Protein AF-A0A2H0UAJ1-F1 (afdb_monomer)

Secondary structure (DSSP, 8-state):
-HHHHHHHHTT-HHHHHHHHHHHHHHIIIIIHHHHHHHS------HHHHHHHHHHHHHHHHHHHHHHHHSSS--HHHHHHHHHHHHHHHHHHHHHHHHT--

Sequence (101 aa):
MYFAIASARRGDTNLIMGNIIGAVILPATFVLGLVALIHPIHVNGSQFLVGSRIFLLAAGALFFIFSATSRRIGRVEAVILMLVYVAFLAFAYLTAESGGL

Structure (mmCIF, N/CA/C/O backbone):
data_AF-A0A2H0UAJ1-F1
#
_entry.id   AF-A0A2H0UAJ1-F1
#
loop_
_atom_site.group_PDB
_atom_site.id
_atom_site.type_symbol
_atom_site.label_atom_id
_atom_site.label_alt_id
_atom_site.label_comp_id
_atom_site.label_asym_id
_atom_site.label_entity_id
_atom_site.label_seq_id
_atom_site.pdbx_PDB_ins_code
_atom_site.Cartn_x
_atom_site.Cartn_y
_atom_site.Cartn_z
_atom_site.occupancy
_atom_site.B_iso_or_equiv
_atom_site.auth_seq_id
_atom_site.auth_comp_id
_atom_site.auth_asym_id
_atom_site.auth_atom_id
_atom_site.pdbx_PDB_model_num
ATOM 1 N N . MET A 1 1 ? -7.602 -13.024 1.599 1.00 68.69 1 MET A N 1
ATOM 2 C CA . MET A 1 1 ? -8.640 -12.402 2.457 1.00 68.69 1 MET A CA 1
ATOM 3 C C . MET A 1 1 ? -9.302 -13.396 3.419 1.00 68.69 1 MET A C 1
ATOM 5 O O . MET A 1 1 ? -9.421 -13.071 4.591 1.00 68.69 1 MET A O 1
ATOM 9 N N . TYR A 1 2 ? -9.670 -14.608 2.973 1.00 79.50 2 TYR A N 1
ATOM 10 C CA . TYR A 1 2 ? -10.273 -15.652 3.825 1.00 79.50 2 TYR A CA 1
ATOM 11 C C . TYR A 1 2 ? -9.488 -15.931 5.120 1.00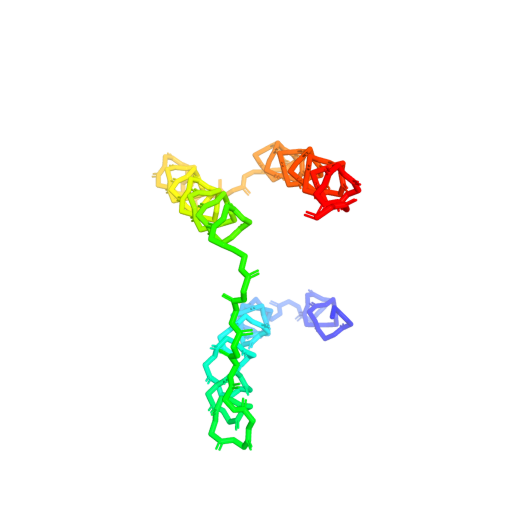 79.50 2 TYR A C 1
ATOM 13 O O . TYR A 1 2 ? -10.066 -15.880 6.200 1.00 79.50 2 TYR A O 1
ATOM 21 N N . PHE A 1 3 ? -8.165 -16.121 5.029 1.00 79.94 3 PHE A N 1
ATOM 22 C CA . PHE A 1 3 ? -7.304 -16.339 6.200 1.00 79.94 3 PHE A CA 1
ATOM 23 C C . PHE A 1 3 ? -7.340 -15.179 7.203 1.00 79.94 3 PHE A C 1
ATOM 25 O O . PHE A 1 3 ? -7.520 -15.419 8.388 1.00 79.94 3 PHE A O 1
ATOM 32 N N . ALA A 1 4 ? -7.260 -13.924 6.746 1.00 76.81 4 ALA A N 1
ATOM 33 C CA . ALA A 1 4 ? -7.364 -12.762 7.633 1.00 76.81 4 ALA A CA 1
ATOM 34 C C . ALA A 1 4 ? -8.712 -12.712 8.373 1.00 76.81 4 ALA A C 1
ATOM 36 O O . ALA A 1 4 ? -8.746 -12.429 9.566 1.00 76.81 4 ALA A O 1
ATOM 37 N N . ILE A 1 5 ? -9.816 -13.027 7.684 1.00 79.19 5 ILE A N 1
ATOM 38 C CA . ILE A 1 5 ? -11.166 -13.045 8.271 1.00 79.19 5 ILE A CA 1
ATOM 39 C C . ILE A 1 5 ? -11.312 -14.206 9.264 1.00 79.19 5 ILE A C 1
ATOM 41 O O . ILE A 1 5 ? -11.878 -14.032 10.343 1.00 79.19 5 ILE A O 1
ATOM 45 N N . ALA A 1 6 ? -10.785 -15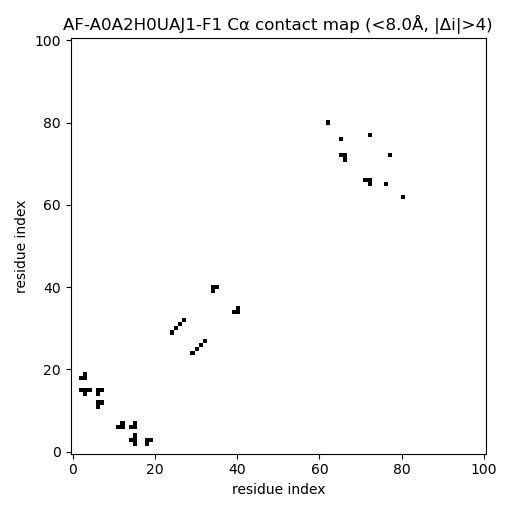.384 8.929 1.00 82.06 6 ALA A N 1
ATOM 46 C CA . ALA A 1 6 ? -10.797 -16.550 9.806 1.00 82.06 6 ALA A CA 1
ATOM 47 C C . ALA A 1 6 ? -9.980 -16.312 11.090 1.00 82.06 6 ALA A C 1
ATOM 49 O O . ALA A 1 6 ? -10.450 -16.651 12.176 1.00 82.06 6 ALA A O 1
ATOM 50 N N . SER A 1 7 ? -8.811 -15.675 10.989 1.00 79.56 7 SER A N 1
ATOM 51 C CA . SER A 1 7 ? -7.969 -15.305 12.136 1.00 79.56 7 SER A CA 1
ATOM 52 C C . SER A 1 7 ? -8.574 -14.173 12.970 1.00 79.56 7 SER A C 1
ATOM 54 O O . SER A 1 7 ? -8.496 -14.206 14.195 1.00 79.56 7 SER A O 1
ATOM 56 N N . ALA A 1 8 ? -9.266 -13.218 12.335 1.00 79.12 8 ALA A N 1
ATOM 57 C CA . ALA A 1 8 ? -10.033 -12.182 13.031 1.00 79.12 8 ALA A CA 1
ATOM 58 C C . ALA A 1 8 ? -11.156 -12.770 13.889 1.00 79.12 8 ALA A C 1
ATOM 60 O O . ALA A 1 8 ? -11.348 -12.350 15.028 1.00 79.12 8 ALA A O 1
ATOM 61 N N . ARG A 1 9 ? -11.856 -13.790 13.378 1.00 77.88 9 ARG A N 1
ATOM 62 C CA . ARG A 1 9 ? -12.888 -14.516 14.137 1.00 77.88 9 ARG A CA 1
ATOM 63 C C . ARG A 1 9 ? -12.331 -15.311 15.319 1.00 77.88 9 ARG A C 1
ATOM 65 O O . ARG A 1 9 ? -13.084 -15.610 16.236 1.00 77.88 9 ARG A O 1
ATOM 72 N N . ARG A 1 10 ? -11.038 -15.647 15.298 1.00 81.00 10 ARG A N 1
ATOM 73 C CA . ARG A 1 10 ? -10.334 -16.338 16.390 1.00 81.00 10 ARG A CA 1
ATOM 74 C C . ARG A 1 10 ? -9.711 -15.380 17.413 1.00 81.00 10 ARG A C 1
ATOM 76 O O . ARG A 1 10 ? -9.232 -15.840 18.437 1.00 81.00 10 ARG A O 1
ATOM 83 N N . GLY A 1 11 ? -9.743 -14.066 17.164 1.00 77.69 11 GLY A N 1
ATOM 84 C CA . GLY A 1 11 ? -9.141 -13.052 18.041 1.00 77.69 11 GLY A CA 1
ATOM 85 C C . GLY A 1 11 ? -7.617 -12.917 17.907 1.00 77.69 11 GLY A C 1
ATOM 86 O O . GLY A 1 11 ? -7.009 -12.094 18.593 1.00 77.69 11 GLY A O 1
ATOM 87 N N . ASP A 1 12 ? -6.995 -13.662 16.991 1.00 80.69 12 ASP A N 1
ATOM 88 C CA . ASP A 1 12 ? -5.541 -13.717 16.828 1.00 80.69 12 ASP A CA 1
ATOM 89 C C . ASP A 1 12 ? -5.024 -12.548 15.982 1.00 80.69 12 ASP A C 1
ATOM 91 O O . ASP A 1 12 ? -4.680 -12.688 14.804 1.00 80.69 12 ASP A O 1
ATOM 95 N N . THR A 1 13 ? -4.938 -11.368 16.601 1.00 77.38 13 THR A N 1
ATOM 96 C CA . THR A 1 13 ? -4.469 -10.131 15.946 1.00 77.38 13 THR A CA 1
ATOM 97 C C . THR A 1 13 ? -3.076 -10.285 15.323 1.00 77.38 13 THR A C 1
ATOM 99 O O . THR A 1 13 ? -2.836 -9.795 14.220 1.00 77.38 13 THR A O 1
ATOM 102 N N . ASN A 1 14 ? -2.178 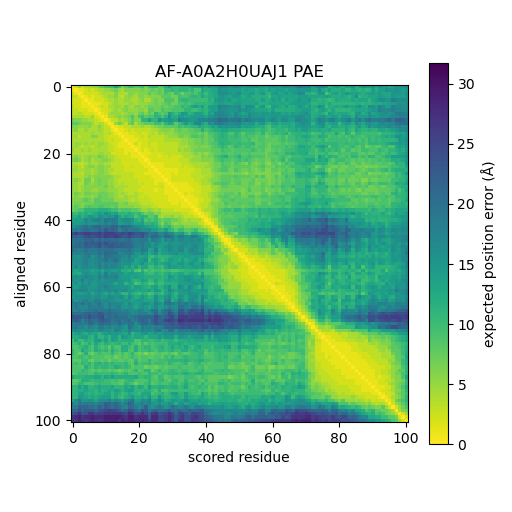-11.040 15.964 1.00 80.56 14 ASN A N 1
ATOM 103 C CA . ASN A 1 14 ? -0.828 -11.300 15.450 1.00 80.56 14 ASN A CA 1
ATOM 104 C C . ASN A 1 14 ? -0.846 -12.062 14.115 1.00 80.56 14 ASN A C 1
ATOM 106 O O . ASN A 1 14 ? -0.064 -11.760 13.213 1.00 80.56 14 ASN A O 1
ATOM 110 N N . LEU A 1 15 ? -1.770 -13.014 13.959 1.00 81.94 15 LEU A N 1
ATOM 111 C CA . LEU A 1 15 ? -1.893 -13.823 12.748 1.00 81.94 15 LEU A CA 1
ATOM 112 C C . LEU A 1 15 ? -2.506 -13.014 11.594 1.00 81.94 15 LEU A C 1
ATOM 114 O O . LEU A 1 15 ? -2.114 -13.172 10.438 1.00 81.94 15 LEU A O 1
ATOM 118 N N . ILE A 1 16 ? -3.427 -12.098 11.910 1.00 81.56 16 ILE A N 1
ATOM 119 C CA . ILE A 1 16 ? -3.980 -11.133 10.948 1.00 81.56 16 ILE A CA 1
ATOM 120 C C . ILE A 1 16 ? -2.869 -10.216 10.433 1.00 81.56 16 ILE A C 1
ATOM 122 O O . ILE A 1 16 ? -2.731 -10.048 9.220 1.00 81.56 16 ILE A O 1
ATOM 126 N N . MET A 1 17 ? -2.055 -9.669 11.343 1.00 79.31 17 MET A N 1
ATOM 127 C CA . MET A 1 17 ? -0.946 -8.778 10.999 1.00 79.31 17 MET A CA 1
ATOM 128 C C . MET A 1 17 ? 0.072 -9.493 10.104 1.00 79.31 17 MET A C 1
ATOM 130 O O . MET A 1 17 ? 0.432 -8.974 9.049 1.00 79.31 17 MET A O 1
ATOM 134 N N . GLY A 1 18 ? 0.463 -10.720 10.471 1.00 82.94 18 GLY A N 1
ATOM 135 C CA . GLY A 1 18 ? 1.378 -11.545 9.680 1.00 82.94 18 GLY A CA 1
ATOM 136 C C . GLY A 1 18 ? 0.845 -11.854 8.279 1.00 82.94 18 GLY A C 1
ATOM 137 O O . GLY A 1 18 ? 1.583 -11.742 7.303 1.00 82.94 18 GLY A O 1
ATOM 138 N N . ASN A 1 19 ? -0.451 -12.158 8.150 1.00 86.44 19 ASN A N 1
ATOM 139 C CA . ASN A 1 19 ? -1.069 -12.400 6.846 1.00 86.44 19 ASN A CA 1
ATOM 140 C C . ASN A 1 19 ? -1.120 -11.133 5.970 1.00 86.44 19 ASN A C 1
ATOM 142 O O . ASN A 1 19 ? -0.888 -11.218 4.766 1.00 86.44 19 ASN A O 1
ATOM 146 N N . ILE A 1 20 ? -1.430 -9.966 6.546 1.00 83.25 20 ILE A N 1
ATOM 147 C CA . ILE A 1 20 ? -1.475 -8.696 5.799 1.00 83.25 20 ILE A CA 1
ATOM 148 C C . ILE A 1 20 ? -0.073 -8.306 5.323 1.00 83.25 20 ILE A C 1
ATOM 150 O O . ILE A 1 20 ? 0.111 -7.998 4.147 1.00 83.25 20 ILE A O 1
ATOM 154 N N . ILE A 1 21 ? 0.917 -8.367 6.214 1.00 84.38 21 ILE A N 1
ATOM 155 C CA . ILE A 1 21 ? 2.305 -8.017 5.896 1.00 84.38 21 ILE A CA 1
ATOM 156 C C . ILE A 1 21 ? 2.880 -8.998 4.865 1.00 84.38 21 ILE A C 1
ATOM 158 O O . ILE A 1 21 ? 3.469 -8.577 3.868 1.00 84.38 21 ILE A O 1
ATOM 162 N N . GLY A 1 22 ? 2.662 -10.304 5.053 1.00 83.25 22 GLY A N 1
ATOM 163 C CA . GLY A 1 22 ? 3.150 -11.342 4.143 1.00 83.25 22 GLY A CA 1
ATOM 164 C C . GLY A 1 22 ? 2.572 -11.234 2.732 1.00 83.25 22 GLY A C 1
ATOM 165 O O . GLY A 1 22 ? 3.302 -11.423 1.760 1.00 83.25 22 GLY A O 1
ATOM 166 N N . ALA A 1 23 ? 1.296 -10.851 2.606 1.00 84.06 23 ALA A N 1
ATOM 167 C CA . ALA A 1 23 ? 0.639 -10.650 1.314 1.00 84.06 23 ALA A CA 1
ATOM 168 C C . ALA A 1 23 ? 1.231 -9.490 0.492 1.00 84.06 23 ALA A C 1
ATOM 170 O O . ALA A 1 23 ? 1.031 -9.452 -0.718 1.00 84.06 23 ALA A O 1
ATOM 171 N N . VAL A 1 24 ? 1.962 -8.567 1.126 1.00 85.31 24 VAL A N 1
ATOM 172 C CA . VAL A 1 24 ? 2.634 -7.448 0.448 1.00 85.31 24 VAL A CA 1
ATOM 173 C C . VAL A 1 24 ? 4.117 -7.747 0.243 1.00 85.31 24 VAL A C 1
ATOM 175 O O . VAL A 1 24 ? 4.625 -7.601 -0.868 1.00 85.31 24 VAL A O 1
ATOM 178 N N . ILE A 1 25 ? 4.816 -8.201 1.289 1.00 87.25 25 ILE A N 1
ATOM 179 C CA . ILE A 1 25 ? 6.271 -8.391 1.242 1.00 87.25 25 ILE A CA 1
ATOM 180 C C . ILE A 1 25 ? 6.655 -9.542 0.308 1.00 87.25 25 ILE A C 1
ATOM 182 O O . ILE A 1 25 ? 7.558 -9.361 -0.508 1.00 87.25 25 ILE A O 1
ATOM 186 N N . LEU A 1 26 ? 5.988 -10.704 0.378 1.00 91.06 26 LEU A N 1
ATOM 187 C CA . LEU A 1 26 ? 6.385 -11.866 -0.431 1.00 91.06 26 LEU A CA 1
ATOM 188 C C . LEU A 1 26 ? 6.247 -11.625 -1.941 1.00 91.06 26 LEU A C 1
ATOM 190 O O . LEU A 1 26 ? 7.207 -11.909 -2.659 1.00 91.06 26 LEU A O 1
ATOM 194 N N . PRO A 1 27 ? 5.130 -11.081 -2.462 1.00 87.88 27 PRO A N 1
ATOM 195 C CA . PRO A 1 27 ? 5.036 -10.808 -3.890 1.00 87.88 27 PRO A CA 1
ATOM 196 C C . PRO A 1 27 ? 6.007 -9.718 -4.352 1.00 87.88 27 PRO A C 1
ATOM 198 O O . PRO A 1 27 ? 6.597 -9.850 -5.421 1.00 87.88 27 PRO A O 1
ATOM 201 N N . ALA A 1 28 ? 6.211 -8.676 -3.537 1.00 84.38 28 ALA A N 1
ATOM 202 C CA . ALA A 1 28 ? 7.091 -7.556 -3.868 1.00 84.38 28 ALA A CA 1
ATOM 203 C C . ALA A 1 28 ? 8.580 -7.933 -3.905 1.00 84.38 28 ALA A C 1
ATOM 205 O O . ALA A 1 28 ? 9.336 -7.353 -4.679 1.00 84.38 28 ALA A O 1
ATOM 206 N N . THR A 1 29 ? 9.005 -8.886 -3.071 1.00 87.31 29 THR A N 1
ATOM 207 C CA . THR A 1 29 ? 10.419 -9.275 -2.944 1.00 87.31 29 THR A CA 1
ATOM 208 C C . THR A 1 29 ? 10.707 -10.606 -3.620 1.00 87.31 29 THR A C 1
ATOM 210 O O . THR A 1 29 ? 11.480 -10.666 -4.571 1.00 87.31 29 THR A O 1
ATOM 213 N N . PHE A 1 30 ? 10.071 -11.675 -3.148 1.00 90.12 30 PHE A N 1
ATOM 214 C CA . PHE A 1 30 ? 10.377 -13.033 -3.567 1.00 90.12 30 PHE A CA 1
ATOM 215 C C . PHE A 1 30 ? 9.842 -13.319 -4.967 1.00 90.12 30 PHE A C 1
ATOM 217 O O . PHE A 1 30 ? 10.602 -13.719 -5.843 1.00 90.12 30 PHE A O 1
ATOM 224 N N . VAL A 1 31 ? 8.552 -13.068 -5.203 1.00 90.06 31 VAL A N 1
ATOM 225 C CA . VAL A 1 31 ? 7.940 -13.354 -6.510 1.00 90.06 31 VAL A CA 1
ATOM 226 C C . VAL A 1 31 ? 8.515 -12.429 -7.578 1.00 90.06 31 VAL A C 1
ATOM 228 O O . VAL A 1 31 ? 8.992 -12.914 -8.596 1.00 90.06 31 VAL A O 1
ATOM 231 N N . LEU A 1 32 ? 8.536 -11.115 -7.337 1.00 86.38 32 LEU A N 1
ATOM 232 C CA . LEU A 1 32 ? 9.104 -10.137 -8.271 1.00 86.38 32 LEU A CA 1
ATOM 233 C C . LEU A 1 32 ? 10.596 -10.369 -8.542 1.00 86.38 32 LEU A C 1
ATOM 235 O O . LEU A 1 32 ? 11.010 -10.299 -9.696 1.00 86.38 32 LEU A O 1
ATOM 239 N N . GLY A 1 33 ? 11.390 -10.689 -7.516 1.00 86.75 33 GLY A N 1
ATOM 240 C CA . GLY A 1 33 ? 12.809 -11.012 -7.680 1.00 86.75 33 GLY A CA 1
ATOM 241 C C . GLY A 1 33 ? 13.030 -12.282 -8.503 1.00 86.75 33 GLY A C 1
ATOM 242 O O . GLY A 1 33 ? 13.874 -12.301 -9.398 1.00 86.75 33 GLY A O 1
ATOM 243 N N . LEU A 1 34 ? 12.230 -13.321 -8.257 1.00 92.38 34 LEU A N 1
ATOM 244 C CA . LEU A 1 34 ? 12.295 -14.572 -9.011 1.00 92.38 34 LEU A CA 1
ATOM 245 C C . LEU A 1 34 ? 11.844 -14.384 -10.467 1.00 92.38 34 LEU A C 1
ATOM 247 O O . LEU A 1 34 ? 12.491 -14.887 -11.383 1.00 92.38 34 LEU A O 1
ATOM 251 N N . VAL A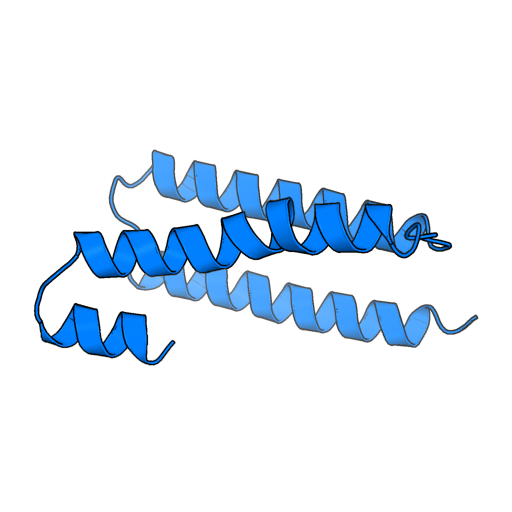 1 35 ? 10.780 -13.610 -10.694 1.00 89.81 35 VAL A N 1
ATOM 252 C CA . VAL A 1 35 ? 10.310 -13.254 -12.041 1.00 89.81 35 VAL A CA 1
ATOM 253 C C . VAL A 1 35 ? 11.374 -12.457 -12.786 1.00 89.81 35 VAL A C 1
ATOM 255 O O . VAL A 1 35 ? 11.664 -12.798 -13.925 1.00 89.81 35 VAL A O 1
ATOM 258 N N . ALA A 1 36 ? 12.003 -11.464 -12.152 1.00 86.81 36 ALA A N 1
ATOM 259 C CA . ALA A 1 36 ? 13.055 -10.665 -12.778 1.00 86.81 36 ALA A CA 1
ATOM 260 C C . ALA A 1 36 ? 14.295 -11.490 -13.167 1.00 86.81 36 ALA A C 1
ATOM 262 O O . ALA A 1 36 ? 14.966 -11.146 -14.138 1.00 86.81 36 ALA A O 1
ATOM 263 N N . LEU A 1 37 ? 14.585 -12.574 -12.435 1.00 89.75 37 LEU A N 1
ATOM 264 C CA . LEU A 1 37 ? 15.683 -13.492 -12.749 1.00 89.75 37 LEU A CA 1
ATOM 265 C C . LEU A 1 37 ? 15.363 -14.397 -13.950 1.00 89.75 37 LEU A C 1
ATOM 267 O O . LEU A 1 37 ? 16.242 -14.657 -14.767 1.00 89.75 37 LEU A O 1
ATOM 271 N N . ILE A 1 38 ? 14.121 -14.881 -14.053 1.00 91.25 38 ILE A N 1
ATOM 272 C CA . ILE A 1 38 ? 13.686 -15.787 -15.131 1.00 91.25 38 ILE A CA 1
ATOM 273 C C . ILE A 1 38 ? 13.355 -15.009 -16.413 1.00 91.25 38 ILE A C 1
ATOM 275 O O . ILE A 1 38 ? 13.702 -15.440 -17.511 1.00 91.25 38 ILE A O 1
ATOM 279 N N . HIS A 1 39 ? 12.673 -13.872 -16.285 1.00 85.50 39 HIS A N 1
ATOM 280 C CA . HIS A 1 39 ? 12.252 -13.023 -17.390 1.00 85.50 39 HIS A CA 1
ATOM 281 C C . HIS A 1 39 ? 12.540 -11.551 -17.051 1.00 85.50 39 HIS A C 1
ATOM 283 O O . HIS A 1 39 ? 11.786 -10.942 -16.284 1.00 85.50 39 HIS A O 1
ATOM 289 N N . PRO A 1 40 ? 13.616 -10.955 -17.602 1.00 78.75 40 PRO A N 1
ATOM 290 C CA . PRO A 1 40 ? 13.968 -9.575 -17.301 1.00 78.75 40 PRO A CA 1
ATOM 291 C C . PRO A 1 40 ? 12.827 -8.641 -17.710 1.00 78.75 40 PRO A C 1
ATOM 293 O O . PRO A 1 40 ? 12.432 -8.556 -18.875 1.00 78.75 40 PRO A O 1
ATOM 296 N N . ILE A 1 41 ? 12.284 -7.954 -16.707 1.00 74.25 41 ILE A N 1
ATOM 297 C CA . ILE A 1 41 ? 11.114 -7.091 -16.837 1.00 74.25 41 ILE A CA 1
ATOM 298 C C . ILE A 1 41 ? 11.544 -5.809 -17.560 1.00 74.25 41 ILE A C 1
ATOM 300 O O . ILE A 1 41 ? 12.137 -4.913 -16.959 1.00 74.25 41 ILE A O 1
ATOM 304 N N . HIS A 1 42 ? 11.245 -5.715 -18.856 1.00 71.50 42 HIS A N 1
ATOM 305 C CA . HIS A 1 42 ? 11.464 -4.506 -19.648 1.00 71.50 42 HIS A CA 1
ATOM 306 C C . HIS A 1 42 ? 10.232 -3.609 -19.558 1.00 71.50 42 HIS A C 1
ATOM 308 O O . HIS A 1 42 ? 9.159 -3.956 -20.047 1.00 71.50 42 HIS A O 1
ATOM 314 N N . VAL A 1 43 ? 10.375 -2.450 -18.917 1.00 65.31 43 VAL A N 1
ATOM 315 C CA . VAL A 1 43 ? 9.260 -1.521 -18.709 1.00 65.31 43 VAL A CA 1
ATOM 316 C C . VAL A 1 43 ? 9.391 -0.338 -19.671 1.00 65.31 43 VAL A C 1
ATOM 318 O O . VAL A 1 43 ? 10.061 0.648 -19.376 1.00 65.31 43 VAL A O 1
ATOM 321 N N . ASN A 1 44 ? 8.741 -0.433 -20.831 1.00 53.62 44 ASN A N 1
ATOM 322 C CA . ASN A 1 44 ? 8.769 0.589 -21.886 1.00 53.62 44 ASN A CA 1
ATOM 323 C C . ASN A 1 44 ? 7.637 1.619 -21.719 1.00 53.62 44 ASN A C 1
ATOM 325 O O . ASN A 1 44 ? 6.781 1.764 -22.582 1.00 53.62 44 ASN A O 1
ATOM 329 N N . GLY A 1 45 ? 7.618 2.326 -20.587 1.00 59.59 45 GLY A N 1
ATOM 330 C CA . GLY A 1 45 ? 6.592 3.331 -20.288 1.00 59.59 45 GLY A CA 1
ATOM 331 C C . GLY A 1 45 ? 7.029 4.270 -19.170 1.00 59.59 45 GLY A C 1
ATOM 332 O O . GLY A 1 45 ? 6.599 4.126 -18.025 1.00 59.59 45 GLY A O 1
ATOM 333 N N . SER A 1 46 ? 7.919 5.219 -19.482 1.00 57.34 46 SER A N 1
ATOM 334 C CA . SER A 1 46 ? 8.507 6.136 -18.491 1.00 57.34 46 SER A CA 1
ATOM 335 C C . SER A 1 46 ? 7.453 6.995 -17.784 1.00 57.34 46 SER A C 1
ATOM 337 O O . SER A 1 46 ? 7.551 7.215 -16.579 1.00 57.34 46 SER A O 1
ATOM 339 N N . GLN A 1 47 ? 6.404 7.41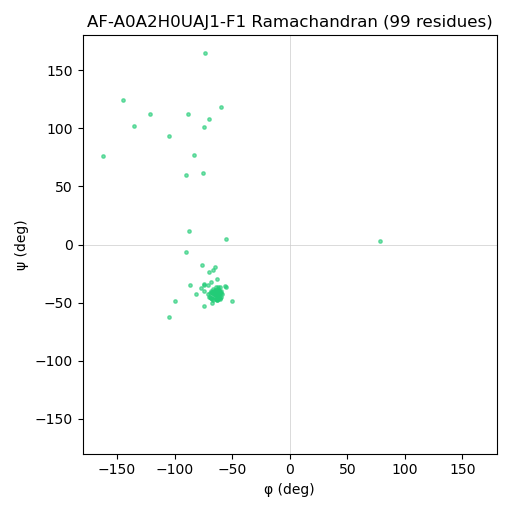6 -18.493 1.00 56.19 47 GLN A N 1
ATOM 340 C CA . GLN A 1 47 ? 5.345 8.268 -17.944 1.00 56.19 47 GLN A CA 1
ATOM 341 C C . GLN A 1 47 ? 4.457 7.516 -16.940 1.00 56.19 47 GLN A C 1
ATOM 343 O O . GLN A 1 47 ? 4.187 8.023 -15.849 1.00 56.19 47 GLN A O 1
ATOM 348 N N . PHE A 1 48 ? 4.084 6.269 -17.248 1.00 58.59 48 PHE A N 1
ATOM 349 C CA . PHE A 1 48 ? 3.286 5.427 -16.352 1.00 58.59 48 PHE A CA 1
ATOM 350 C C . PHE A 1 48 ? 4.077 5.011 -15.103 1.00 58.59 48 PHE A C 1
ATOM 352 O O . PHE A 1 48 ? 3.558 5.057 -13.988 1.00 58.59 48 PHE A O 1
ATOM 359 N N . LEU A 1 49 ? 5.361 4.676 -15.261 1.00 63.28 49 LEU A N 1
ATOM 360 C CA . LEU A 1 49 ? 6.268 4.360 -14.151 1.00 63.28 49 LEU A CA 1
ATOM 361 C C . LEU A 1 49 ? 6.458 5.534 -13.191 1.00 63.28 49 LEU A C 1
ATOM 363 O O . LEU A 1 49 ? 6.423 5.339 -11.975 1.00 63.28 49 LEU A O 1
ATOM 367 N N . VAL A 1 50 ? 6.678 6.739 -13.721 1.00 62.34 50 VAL A N 1
ATOM 368 C CA . VAL A 1 50 ? 6.908 7.937 -12.906 1.00 62.34 50 VAL A CA 1
ATOM 369 C C . VAL A 1 50 ? 5.627 8.331 -12.170 1.00 62.34 50 VAL A C 1
ATOM 371 O O . VAL A 1 50 ? 5.676 8.522 -10.955 1.00 62.34 50 VAL A O 1
ATOM 374 N N . GLY A 1 51 ? 4.475 8.342 -12.852 1.00 61.66 51 GLY A N 1
ATOM 375 C CA . GLY A 1 51 ? 3.178 8.628 -12.227 1.00 61.66 51 GLY A CA 1
ATOM 376 C C . GLY A 1 51 ? 2.819 7.625 -11.128 1.00 61.66 51 GLY A C 1
ATOM 377 O O . GLY A 1 51 ? 2.486 8.018 -10.011 1.00 61.66 51 GLY A O 1
ATOM 378 N N . SER A 1 52 ? 2.987 6.328 -11.400 1.00 66.19 52 SER A N 1
ATOM 379 C CA . SER A 1 52 ? 2.688 5.255 -10.439 1.00 66.19 52 SER A CA 1
ATOM 380 C C . SER A 1 52 ? 3.613 5.282 -9.220 1.00 66.19 52 SER A C 1
ATOM 382 O O . SER A 1 52 ? 3.157 5.087 -8.095 1.00 66.19 52 SER A O 1
ATOM 384 N N . ARG A 1 53 ? 4.914 5.547 -9.414 1.00 69.44 53 ARG A N 1
ATOM 385 C CA . ARG A 1 53 ? 5.895 5.641 -8.318 1.00 69.44 53 ARG A CA 1
ATOM 386 C C . ARG A 1 53 ? 5.671 6.870 -7.449 1.00 69.44 53 ARG A C 1
ATOM 388 O O . ARG A 1 53 ? 5.696 6.745 -6.229 1.00 69.44 53 ARG A O 1
ATOM 395 N N . ILE A 1 54 ? 5.435 8.034 -8.055 1.00 70.19 54 ILE A N 1
ATOM 396 C CA . ILE A 1 54 ? 5.137 9.264 -7.311 1.00 70.19 54 ILE A CA 1
ATOM 397 C C . ILE A 1 54 ? 3.841 9.089 -6.522 1.00 70.19 54 ILE A C 1
ATOM 399 O O . ILE A 1 54 ? 3.796 9.448 -5.348 1.00 70.19 54 ILE A O 1
ATOM 403 N N . PHE A 1 55 ? 2.817 8.474 -7.117 1.00 69.19 55 PHE A N 1
ATOM 404 C CA . PHE A 1 55 ? 1.561 8.224 -6.423 1.00 69.19 55 PHE A CA 1
ATOM 405 C C . PHE A 1 55 ? 1.713 7.220 -5.277 1.00 69.19 55 PHE A C 1
ATOM 407 O O . PHE A 1 55 ? 1.185 7.446 -4.192 1.00 69.19 55 PHE A O 1
ATOM 414 N N . LEU A 1 56 ? 2.480 6.143 -5.472 1.00 74.69 56 LEU A N 1
ATOM 415 C CA . LEU A 1 56 ? 2.771 5.172 -4.416 1.00 74.69 56 LEU A CA 1
ATOM 416 C C . LEU A 1 56 ? 3.522 5.821 -3.245 1.00 74.69 56 LEU A C 1
ATOM 418 O 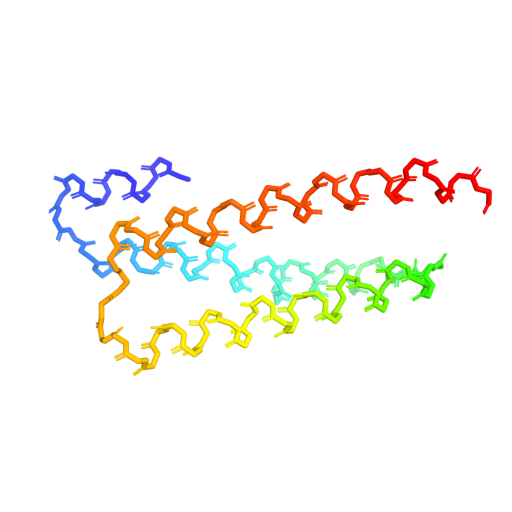O . LEU A 1 56 ? 3.192 5.570 -2.087 1.00 74.69 56 LEU A O 1
ATOM 422 N N . LEU A 1 57 ? 4.498 6.685 -3.538 1.00 75.75 57 LEU A N 1
ATOM 423 C CA . LEU A 1 57 ? 5.237 7.442 -2.526 1.00 75.75 57 LEU A CA 1
ATOM 424 C C . LEU A 1 57 ? 4.344 8.466 -1.816 1.00 75.75 57 LEU A C 1
ATOM 426 O O . LEU A 1 57 ? 4.415 8.579 -0.595 1.00 75.75 57 LEU A O 1
ATOM 430 N N . ALA A 1 58 ? 3.472 9.167 -2.544 1.00 74.81 58 ALA A N 1
ATOM 431 C CA . ALA A 1 58 ? 2.524 10.119 -1.971 1.00 74.81 58 ALA A CA 1
ATOM 432 C C . ALA A 1 58 ? 1.481 9.423 -1.084 1.00 74.81 58 ALA A C 1
ATOM 434 O O . ALA A 1 58 ? 1.237 9.862 0.037 1.00 74.81 58 ALA A O 1
ATOM 435 N N . ALA A 1 59 ? 0.916 8.302 -1.539 1.00 69.69 59 ALA A N 1
ATOM 436 C CA . ALA A 1 59 ? -0.022 7.493 -0.768 1.00 69.69 59 ALA A CA 1
ATOM 437 C C . ALA A 1 59 ? 0.647 6.876 0.470 1.00 69.69 59 ALA A C 1
ATOM 439 O O . ALA A 1 59 ? 0.063 6.890 1.551 1.00 69.69 59 ALA A O 1
ATOM 440 N N . GLY A 1 60 ? 1.888 6.393 0.340 1.00 75.00 60 GLY A N 1
ATOM 441 C CA . GLY A 1 60 ? 2.685 5.892 1.459 1.00 75.00 60 GLY A CA 1
ATOM 442 C C . GLY A 1 60 ? 3.020 6.979 2.483 1.00 75.00 60 GLY A C 1
ATOM 443 O O . GLY A 1 60 ? 2.871 6.755 3.682 1.00 75.00 60 GLY A O 1
ATOM 444 N N . ALA A 1 61 ? 3.402 8.175 2.028 1.00 75.44 61 ALA A N 1
ATOM 445 C CA . ALA A 1 61 ? 3.654 9.324 2.896 1.00 75.44 61 ALA A CA 1
ATOM 446 C C . ALA A 1 61 ? 2.376 9.784 3.610 1.00 75.44 61 ALA A C 1
ATOM 448 O O . ALA A 1 61 ? 2.402 10.030 4.814 1.00 75.44 61 ALA A O 1
ATOM 449 N N . LEU A 1 62 ? 1.245 9.830 2.902 1.00 69.75 62 LEU A N 1
ATOM 450 C CA . LEU A 1 62 ? -0.049 10.176 3.483 1.00 69.75 62 LEU A CA 1
ATOM 451 C C . LEU A 1 62 ? -0.474 9.141 4.533 1.00 69.75 62 LEU A C 1
ATOM 453 O O . LEU A 1 62 ? -0.895 9.511 5.626 1.00 69.75 62 LEU A O 1
ATOM 457 N N . PHE A 1 63 ? -0.286 7.852 4.244 1.00 67.88 63 PHE A N 1
ATOM 458 C CA . PHE A 1 63 ? -0.537 6.769 5.192 1.00 67.88 63 PHE A CA 1
ATOM 459 C C . PHE A 1 63 ? 0.363 6.870 6.430 1.00 67.88 63 PHE A C 1
ATOM 461 O O . PHE A 1 63 ? -0.108 6.691 7.551 1.00 67.88 63 PHE A O 1
ATOM 468 N N . PHE A 1 64 ? 1.643 7.205 6.248 1.00 68.75 64 PHE A N 1
ATOM 469 C CA . PHE A 1 64 ? 2.592 7.379 7.346 1.00 68.75 64 PHE A CA 1
ATOM 470 C C . PHE A 1 64 ? 2.243 8.587 8.224 1.00 68.75 64 PHE A C 1
ATOM 472 O O . PHE A 1 64 ? 2.269 8.476 9.447 1.00 68.75 64 PHE A O 1
ATOM 479 N N . ILE A 1 65 ? 1.847 9.710 7.619 1.00 66.81 65 ILE A N 1
ATOM 480 C CA . ILE A 1 65 ? 1.398 10.913 8.336 1.00 66.81 65 ILE A CA 1
ATOM 481 C C . ILE A 1 65 ? 0.126 10.611 9.140 1.00 66.81 65 ILE A C 1
ATOM 483 O O . ILE A 1 65 ? 0.087 10.885 10.339 1.00 66.81 65 ILE A O 1
ATOM 487 N N . PHE A 1 66 ? -0.876 9.967 8.532 1.00 62.31 66 PHE A N 1
ATOM 488 C CA . PHE A 1 66 ? -2.097 9.564 9.241 1.00 62.31 66 PHE A CA 1
ATOM 489 C C . PHE A 1 66 ? -1.816 8.557 10.366 1.00 62.31 66 PHE A C 1
ATOM 491 O O . PHE A 1 66 ? -2.370 8.680 11.458 1.00 62.31 66 PHE A O 1
ATOM 498 N N . SER A 1 67 ? -0.908 7.602 10.139 1.00 61.16 67 SER A N 1
ATOM 499 C CA . SER A 1 67 ? -0.494 6.627 11.153 1.00 61.16 67 SER A CA 1
ATOM 500 C C . SER A 1 67 ? 0.348 7.241 12.282 1.00 61.16 67 SER A C 1
ATOM 502 O O . SER A 1 67 ? 0.411 6.655 13.365 1.00 61.16 67 SER A O 1
ATOM 504 N N . ALA A 1 68 ? 1.014 8.375 12.045 1.00 57.03 68 ALA A N 1
ATOM 505 C CA . ALA A 1 68 ? 1.831 9.072 13.037 1.00 57.03 68 ALA A CA 1
ATOM 506 C C . ALA A 1 68 ? 1.010 10.050 13.896 1.00 57.03 68 ALA A C 1
ATOM 508 O O . ALA A 1 68 ? 1.287 10.185 15.089 1.00 57.03 68 ALA A O 1
ATOM 509 N N . THR A 1 69 ? -0.005 10.708 13.324 1.00 56.78 69 THR A N 1
ATOM 510 C C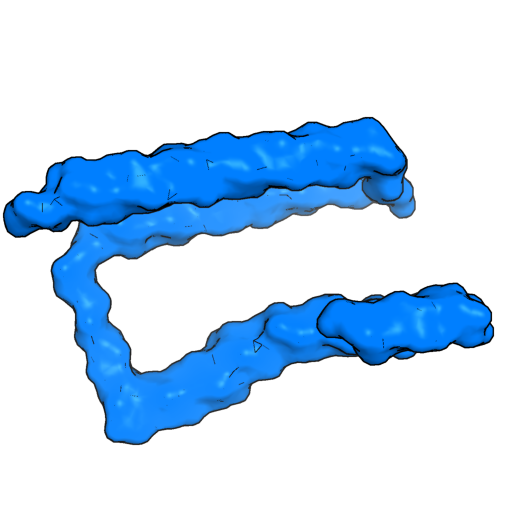A . THR A 1 69 ? -0.835 11.699 14.034 1.00 56.78 69 THR A CA 1
ATOM 511 C C . THR A 1 69 ? -1.864 11.056 14.968 1.00 56.78 69 THR A C 1
ATOM 513 O O . THR A 1 69 ? -2.059 11.542 16.082 1.00 56.78 69 THR A O 1
ATOM 516 N N . SER A 1 70 ? -2.457 9.924 14.583 1.00 49.31 70 SER A N 1
ATOM 517 C CA . SER A 1 70 ? -3.350 9.138 15.438 1.00 49.31 70 SER A CA 1
ATOM 518 C C . SER A 1 70 ? -2.775 7.733 15.572 1.00 49.31 70 SER A C 1
ATOM 520 O O . SER A 1 70 ? -2.803 6.957 14.624 1.00 49.31 70 SER A O 1
ATOM 522 N N . ARG A 1 71 ? -2.307 7.342 16.767 1.00 53.31 71 ARG A N 1
ATOM 523 C CA . ARG A 1 71 ? -1.829 5.972 17.101 1.00 53.31 71 ARG A CA 1
ATOM 524 C C . ARG A 1 71 ? -2.848 4.840 16.818 1.00 53.31 71 ARG A C 1
ATOM 526 O O . ARG A 1 71 ? -2.600 3.688 17.175 1.00 53.31 71 ARG A O 1
ATOM 533 N N . ARG A 1 72 ? -4.006 5.153 16.230 1.00 54.31 72 ARG A N 1
ATOM 534 C CA . ARG A 1 72 ? -5.042 4.242 15.746 1.00 54.31 72 ARG A CA 1
ATOM 535 C C . ARG A 1 72 ? -5.668 4.831 14.484 1.00 54.31 72 ARG A C 1
ATOM 537 O O . ARG A 1 72 ? -6.220 5.918 14.556 1.00 54.31 72 ARG A O 1
ATOM 544 N N . ILE A 1 73 ? -5.651 4.069 13.392 1.00 59.78 73 ILE A N 1
ATOM 545 C CA . ILE A 1 73 ? -6.446 4.371 12.198 1.00 59.78 73 ILE A CA 1
ATOM 546 C C . ILE A 1 73 ? -7.920 4.124 12.550 1.00 59.78 73 ILE A C 1
ATOM 548 O O . ILE A 1 73 ? -8.344 2.982 12.756 1.00 59.78 73 ILE A O 1
ATOM 552 N N . GLY A 1 74 ? -8.695 5.193 12.682 1.00 67.25 74 GLY A N 1
ATOM 553 C CA . GLY A 1 74 ? -10.136 5.154 12.890 1.00 67.25 74 GLY A CA 1
ATOM 554 C C . GLY A 1 74 ? -10.897 4.762 11.619 1.00 67.25 74 GLY A C 1
ATOM 555 O O . GLY A 1 74 ? -10.382 4.825 10.503 1.00 67.25 74 GLY A O 1
ATOM 556 N N . ARG A 1 75 ? -12.179 4.390 11.766 1.00 72.25 75 ARG A N 1
ATOM 557 C CA . ARG A 1 75 ? -13.050 4.035 10.624 1.00 72.25 75 ARG A CA 1
ATOM 558 C C . ARG A 1 75 ? -13.141 5.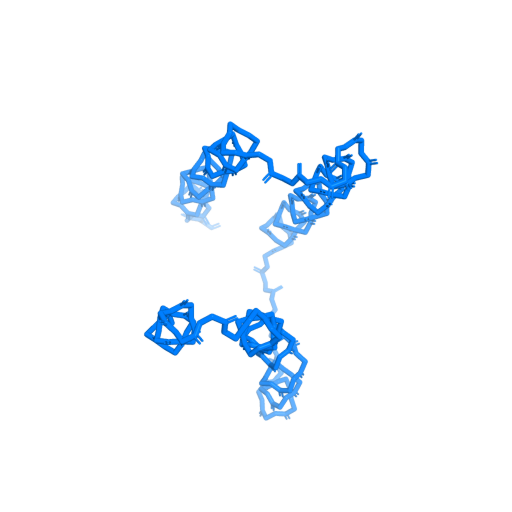147 9.572 1.00 72.25 75 ARG A C 1
ATOM 560 O O . ARG A 1 75 ? -13.215 4.843 8.391 1.00 72.25 75 ARG A O 1
ATOM 567 N N . VAL A 1 76 ? -13.125 6.412 9.995 1.00 75.06 76 VAL A N 1
ATOM 568 C CA . VAL A 1 76 ? -13.219 7.570 9.090 1.00 75.06 76 VAL A CA 1
ATOM 569 C C . VAL A 1 76 ? -11.948 7.719 8.251 1.00 75.06 76 VAL A C 1
ATOM 571 O O . VAL A 1 76 ? -12.029 7.869 7.037 1.00 75.06 76 VAL A O 1
ATOM 574 N N . GLU A 1 77 ? -10.777 7.591 8.873 1.00 72.00 77 GLU A N 1
ATOM 575 C CA . GLU A 1 77 ? -9.476 7.680 8.195 1.00 72.00 77 GLU A CA 1
ATOM 576 C C . GLU A 1 77 ? -9.304 6.532 7.189 1.00 72.00 77 GLU A C 1
ATOM 578 O O . GLU A 1 77 ? -8.868 6.752 6.060 1.00 72.00 77 GLU A O 1
ATOM 583 N N . ALA A 1 78 ? -9.750 5.321 7.548 1.00 70.44 78 ALA A N 1
ATOM 584 C CA . ALA A 1 78 ? -9.767 4.175 6.641 1.00 70.44 78 ALA A CA 1
ATOM 585 C C . ALA A 1 78 ? -10.672 4.396 5.413 1.00 70.44 78 ALA A C 1
ATOM 587 O O . ALA A 1 78 ? -10.287 4.040 4.300 1.00 70.44 78 ALA A O 1
ATOM 588 N N . VAL A 1 79 ? -11.853 5.002 5.591 1.00 81.06 79 VAL A N 1
ATOM 589 C CA . VAL A 1 79 ? -12.778 5.313 4.483 1.00 81.06 79 VAL A CA 1
ATOM 590 C C . VAL A 1 79 ? -12.197 6.380 3.554 1.00 81.06 79 VAL A C 1
ATOM 592 O O . VAL A 1 79 ? -12.294 6.236 2.337 1.00 81.06 79 VAL A O 1
ATOM 595 N N . ILE A 1 80 ? -11.551 7.415 4.098 1.00 80.12 80 ILE A N 1
ATOM 596 C CA . ILE A 1 80 ? -10.891 8.455 3.293 1.00 80.12 80 ILE A CA 1
ATOM 597 C C . ILE A 1 80 ? -9.755 7.847 2.463 1.00 80.12 80 ILE A C 1
ATOM 599 O O . ILE A 1 80 ? -9.690 8.074 1.256 1.00 80.12 80 ILE A O 1
ATOM 603 N N . LEU A 1 81 ? -8.901 7.022 3.075 1.00 75.44 81 LEU A N 1
ATOM 604 C CA . LEU A 1 81 ? -7.826 6.322 2.365 1.00 75.44 81 LEU A CA 1
ATOM 605 C C . LEU A 1 81 ? -8.371 5.403 1.263 1.00 75.44 81 LEU A C 1
ATOM 607 O O . LEU A 1 81 ? -7.815 5.355 0.166 1.00 75.44 81 LEU A O 1
ATOM 611 N N . MET A 1 82 ? -9.484 4.715 1.525 1.00 78.69 82 MET A N 1
ATOM 612 C CA . MET A 1 82 ? -10.149 3.876 0.531 1.00 78.69 82 MET A CA 1
ATOM 613 C C . MET A 1 82 ? -10.708 4.702 -0.637 1.00 78.69 82 MET A C 1
ATOM 615 O O . MET A 1 82 ? -10.536 4.310 -1.788 1.00 78.69 82 MET A O 1
ATOM 619 N N . LEU A 1 83 ? -11.318 5.861 -0.372 1.00 83.19 83 LEU A N 1
ATOM 620 C CA . LEU A 1 83 ? -11.803 6.775 -1.413 1.00 83.19 83 LEU A CA 1
ATOM 621 C C . LEU A 1 83 ? -10.665 7.309 -2.288 1.00 83.19 83 LEU A C 1
ATOM 623 O O . LEU A 1 83 ? -10.784 7.300 -3.511 1.00 83.19 83 LEU A O 1
ATOM 627 N N . VAL A 1 84 ? -9.549 7.717 -1.680 1.00 79.00 84 VAL A N 1
ATOM 628 C CA . VAL A 1 84 ? -8.351 8.160 -2.414 1.00 79.00 84 VAL A CA 1
ATOM 629 C C . VAL A 1 84 ? -7.800 7.032 -3.289 1.00 79.00 84 VAL A C 1
ATOM 631 O O . VAL A 1 84 ? -7.428 7.268 -4.436 1.00 79.00 84 VAL A O 1
ATOM 634 N N . TYR A 1 85 ? -7.801 5.795 -2.787 1.00 76.06 85 TYR A N 1
ATOM 635 C CA . TYR A 1 85 ? -7.379 4.626 -3.556 1.00 76.06 85 TYR A CA 1
ATOM 636 C C . TYR A 1 85 ? -8.300 4.332 -4.751 1.00 76.06 85 TYR A C 1
ATOM 638 O O . TYR A 1 85 ? -7.817 4.050 -5.847 1.00 76.06 85 TYR A O 1
ATOM 646 N N . VAL A 1 86 ? -9.620 4.446 -4.581 1.00 83.69 86 VAL A N 1
ATOM 647 C CA . VAL A 1 86 ? -10.581 4.275 -5.686 1.00 83.69 86 VAL A CA 1
ATOM 648 C C . VAL A 1 86 ? -10.437 5.393 -6.723 1.00 83.69 86 VAL A C 1
ATOM 650 O O . VAL A 1 86 ? -10.429 5.114 -7.920 1.00 83.69 86 VAL A O 1
ATOM 653 N N . ALA A 1 87 ? -10.263 6.642 -6.285 1.00 80.31 87 ALA A N 1
ATOM 654 C CA . ALA A 1 87 ? -10.012 7.769 -7.182 1.00 80.31 87 ALA A CA 1
ATOM 655 C C . ALA A 1 87 ? -8.714 7.579 -7.984 1.00 80.31 87 ALA A C 1
ATOM 657 O O . ALA A 1 87 ? -8.684 7.844 -9.186 1.00 80.31 87 ALA A O 1
ATOM 658 N N . PHE A 1 88 ? -7.664 7.054 -7.347 1.00 74.56 88 PHE A N 1
ATOM 659 C CA . PHE A 1 88 ? -6.431 6.682 -8.033 1.00 74.56 88 PHE A CA 1
ATOM 660 C C . PHE A 1 88 ? -6.643 5.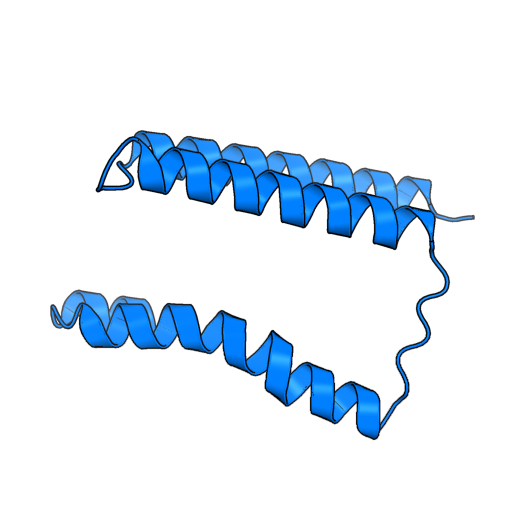591 -9.071 1.00 74.56 88 PHE A C 1
ATOM 662 O O . PHE A 1 88 ? -6.158 5.728 -10.187 1.00 74.56 88 PHE A O 1
ATOM 669 N N . LEU A 1 89 ? -7.366 4.523 -8.725 1.00 77.75 89 LEU A N 1
ATOM 670 C CA . LEU A 1 89 ? -7.671 3.452 -9.672 1.00 77.75 89 LEU A CA 1
ATOM 671 C C . LEU A 1 89 ? -8.429 3.989 -10.887 1.00 77.75 89 LEU A C 1
ATOM 673 O O . LEU A 1 89 ? -8.075 3.643 -12.008 1.00 77.75 89 LEU A O 1
ATOM 677 N N . ALA A 1 90 ? -9.410 4.872 -10.684 1.00 82.62 90 ALA A N 1
ATOM 678 C CA . ALA A 1 90 ? -10.130 5.516 -11.779 1.00 82.62 90 ALA A CA 1
ATOM 679 C C . ALA A 1 90 ? -9.197 6.371 -12.651 1.00 82.62 90 ALA A C 1
ATOM 681 O O . ALA A 1 90 ? -9.217 6.248 -13.873 1.00 82.62 90 ALA A O 1
ATOM 682 N N . PHE A 1 91 ? -8.331 7.185 -12.040 1.00 78.56 91 PHE A N 1
ATOM 683 C CA . PHE A 1 91 ? -7.345 7.983 -12.770 1.00 78.56 91 PHE A CA 1
ATOM 684 C C . PHE A 1 91 ? -6.343 7.111 -13.539 1.00 78.56 91 PHE A C 1
ATOM 686 O O . PHE A 1 91 ? -6.045 7.392 -14.697 1.00 78.56 91 PHE A O 1
ATOM 693 N N . ALA A 1 92 ? -5.848 6.039 -12.920 1.00 73.50 92 ALA A N 1
ATOM 694 C CA . ALA A 1 92 ? -4.921 5.099 -13.535 1.00 73.50 92 ALA A CA 1
ATOM 695 C C . ALA A 1 92 ? -5.572 4.361 -14.711 1.00 73.50 92 ALA A C 1
ATOM 697 O O . ALA A 1 92 ? -4.926 4.187 -15.739 1.00 73.50 92 ALA A O 1
ATOM 698 N N . TYR A 1 93 ? -6.847 3.984 -14.584 1.00 78.06 93 TYR A N 1
ATOM 699 C CA . TYR A 1 93 ? -7.606 3.333 -15.650 1.00 78.06 93 TYR A CA 1
ATOM 700 C C . TYR A 1 93 ? -7.851 4.286 -16.827 1.00 78.06 93 TYR A C 1
ATOM 702 O O . TYR A 1 93 ? -7.548 3.945 -17.964 1.00 78.06 93 TYR A O 1
ATOM 710 N N . LEU A 1 94 ? -8.292 5.520 -16.555 1.00 77.69 94 LEU A N 1
ATOM 711 C CA . LEU A 1 94 ? -8.462 6.556 -17.582 1.00 77.69 94 LEU A CA 1
ATOM 712 C C . LEU A 1 94 ? -7.136 6.902 -18.273 1.00 77.69 94 LEU A C 1
ATOM 714 O O . LEU A 1 94 ? -7.093 7.055 -19.490 1.00 77.69 94 LEU A O 1
ATOM 718 N N . THR A 1 95 ? -6.042 6.977 -17.507 1.00 70.19 95 THR A N 1
ATOM 719 C CA . THR A 1 95 ? -4.699 7.221 -18.049 1.00 70.19 95 THR A CA 1
ATOM 720 C C . THR A 1 95 ? -4.235 6.051 -18.918 1.00 70.19 95 THR A C 1
ATOM 722 O O . THR A 1 95 ? -3.659 6.281 -19.978 1.00 70.19 95 THR A O 1
ATOM 725 N N . ALA A 1 96 ? -4.522 4.810 -18.511 1.00 65.88 96 ALA A N 1
ATOM 726 C CA . ALA A 1 96 ? -4.207 3.611 -19.284 1.00 65.88 96 ALA A CA 1
ATOM 727 C C . ALA A 1 96 ? -4.968 3.558 -20.618 1.00 65.88 96 ALA A C 1
ATOM 729 O O . ALA A 1 96 ? -4.381 3.158 -21.619 1.00 65.88 96 ALA A O 1
ATOM 730 N N . GLU A 1 97 ? -6.223 4.018 -20.662 1.00 62.34 97 GLU A N 1
ATOM 731 C CA . GLU A 1 97 ? -6.967 4.127 -21.926 1.00 62.34 97 GLU A CA 1
ATOM 732 C C . GLU A 1 97 ? -6.488 5.306 -22.789 1.00 62.34 97 GLU A C 1
ATOM 734 O O . GLU A 1 97 ? -6.420 5.187 -24.010 1.00 62.34 97 GLU A O 1
ATOM 739 N N . SER A 1 98 ? -6.078 6.424 -22.180 1.00 54.75 98 SER A N 1
ATOM 740 C CA . SER A 1 98 ? -5.533 7.581 -22.914 1.00 54.75 98 SER A CA 1
ATOM 741 C C . SER A 1 98 ? -4.085 7.405 -23.400 1.00 54.75 98 SER A C 1
ATOM 743 O O . SER A 1 98 ? -3.649 8.131 -24.287 1.00 54.75 98 SER A O 1
ATOM 745 N N . GLY A 1 99 ? -3.346 6.443 -22.835 1.00 48.12 99 GLY A N 1
ATOM 746 C CA . GLY A 1 99 ? -1.985 6.065 -23.233 1.00 48.12 99 GLY A CA 1
ATOM 747 C C . GLY A 1 99 ? -1.929 5.016 -24.347 1.00 48.12 99 GLY A C 1
ATOM 748 O O . GLY A 1 99 ? -0.868 4.449 -24.590 1.00 48.12 99 GLY A O 1
ATOM 749 N N . GLY A 1 100 ? -3.057 4.730 -25.005 1.00 43.12 100 GLY A N 1
ATOM 750 C CA . GLY A 1 100 ? -3.121 3.911 -26.211 1.00 43.12 100 GLY A CA 1
ATOM 751 C C . GLY A 1 100 ? -2.624 4.647 -27.459 1.00 43.12 100 GLY A C 1
ATOM 752 O O . GLY A 1 100 ? -3.410 4.819 -28.385 1.00 43.12 100 GLY A O 1
ATOM 753 N N . LEU A 1 101 ? -1.353 5.070 -27.474 1.00 39.75 101 LEU A N 1
ATOM 754 C CA . LEU A 1 101 ? -0.517 5.322 -28.662 1.00 39.75 101 LEU A CA 1
ATOM 755 C C . LEU A 1 101 ? 0.956 5.069 -28.315 1.00 39.75 101 LEU A C 1
ATOM 757 O O . LEU A 1 101 ? 1.457 5.716 -27.369 1.00 39.75 101 LEU A O 1
#

Foldseek 3Di:
DVQLVVCVVVVNVVSNVCVVVCVPVCCVPVVVVVCCVVPNDDDPCPPLVVVVVVVVVVLVVVVVVCCVVDVDCDPVNVVVSVVVVVVVVVVSVVVVVVPPD

Organism: NCBI:txid1974612

Solvent-accessible surface area (backbone atoms only — not comparable to full-atom values): 5818 Å² total; per-residue (Å²): 109,68,65,43,54,55,28,54,76,69,67,39,61,68,58,28,51,50,49,58,51,46,68,50,51,43,53,67,47,56,50,45,50,51,44,43,71,78,49,75,80,79,80,94,45,70,67,62,53,51,52,51,50,54,48,51,51,51,53,49,49,51,50,48,51,52,52,67,76,35,94,60,83,45,76,67,58,52,50,52,55,50,50,55,51,52,54,47,51,52,51,51,50,54,47,59,64,72,58,76,120

pLDDT: mean 73.97, std 11.45, range [39.75, 92.38]

InterPro domains:
  IPR004837 Sodium/calcium exchanger membrane region [PF01699] (4-93)
  IPR044880 NCX, central ion-binding domain superfamily [G3DSA:1.20.1420.30] (1-100)

Mean predicted aligned error: 10.91 Å

Radius of gyration: 17.11 Å; Cα contacts (8 Å, |Δi|>4): 26; chains: 1; bounding box: 29×28×47 Å